Protein AF-A0A239BAP7-F1 (afdb_monomer)

pLDDT: mean 76.0, std 12.96, range [42.41, 88.44]

Secondary structure (DSSP, 8-state):
-----HHHHHHHHHHHHHHHHHHHHHHHHHHHHHHHHS-HHHHTTS-HHHHHHHHHHHHHHHHHHHHHHTTS--

Organism: NCBI:txid235986

Structure (mmCIF, N/CA/C/O backbone):
data_AF-A0A239BAP7-F1
#
_entry.id   AF-A0A239BAP7-F1
#
loop_
_atom_site.group_PDB
_atom_site.id
_atom_site.type_symbol
_atom_site.label_atom_id
_atom_site.label_alt_id
_atom_site.label_comp_id
_atom_site.label_asym_id
_atom_site.label_entity_id
_atom_site.label_seq_id
_atom_site.pdbx_PDB_ins_code
_atom_site.Cartn_x
_atom_site.Cartn_y
_atom_site.Cartn_z
_atom_site.occupancy
_atom_site.B_iso_or_equiv
_atom_site.auth_seq_id
_atom_site.auth_comp_id
_atom_site.auth_asym_id
_atom_site.auth_atom_id
_atom_site.pdbx_PDB_model_num
ATOM 1 N N . MET A 1 1 ? 26.778 -2.505 -31.979 1.00 43.56 1 MET A N 1
ATOM 2 C CA . MET A 1 1 ? 26.892 -2.846 -30.541 1.00 43.56 1 MET A CA 1
ATOM 3 C C . MET A 1 1 ? 26.613 -1.591 -29.729 1.00 43.56 1 MET A C 1
ATOM 5 O O . MET A 1 1 ? 27.333 -0.615 -29.866 1.00 43.56 1 MET A O 1
ATOM 9 N N . GLY A 1 2 ? 25.482 -1.556 -29.019 1.00 48.88 2 GLY A N 1
ATOM 10 C CA . GLY A 1 2 ? 24.931 -0.328 -28.444 1.00 48.88 2 GLY A CA 1
ATOM 11 C C . GLY A 1 2 ? 25.647 0.130 -27.175 1.00 48.88 2 GLY A C 1
ATOM 12 O O . GLY A 1 2 ? 25.671 -0.598 -26.184 1.00 48.88 2 GLY A O 1
ATOM 13 N N . ASN A 1 3 ? 26.129 1.374 -27.189 1.00 50.84 3 ASN A N 1
ATOM 14 C CA . ASN A 1 3 ? 26.475 2.142 -25.995 1.00 50.84 3 ASN A CA 1
ATOM 15 C C . ASN A 1 3 ? 25.206 2.390 -25.157 1.00 50.84 3 ASN A C 1
ATOM 17 O O . ASN A 1 3 ? 24.588 3.452 -25.214 1.00 50.84 3 ASN A O 1
ATOM 21 N N . LYS A 1 4 ? 24.772 1.390 -24.380 1.00 56.72 4 LYS A N 1
ATOM 22 C CA . LYS A 1 4 ? 23.773 1.585 -23.321 1.00 56.72 4 LYS A CA 1
ATOM 23 C C . LYS A 1 4 ? 24.454 2.351 -22.192 1.00 56.72 4 LYS A C 1
ATOM 25 O O . LYS A 1 4 ? 25.072 1.749 -21.321 1.00 56.72 4 LYS A O 1
ATOM 30 N N . SER A 1 5 ? 24.346 3.679 -22.237 1.00 58.94 5 SER A N 1
ATOM 31 C CA . SER A 1 5 ? 24.822 4.569 -21.177 1.00 58.94 5 SER A CA 1
ATOM 32 C C . SER A 1 5 ? 24.373 4.045 -19.799 1.00 58.94 5 SER A C 1
ATOM 34 O O . SER A 1 5 ?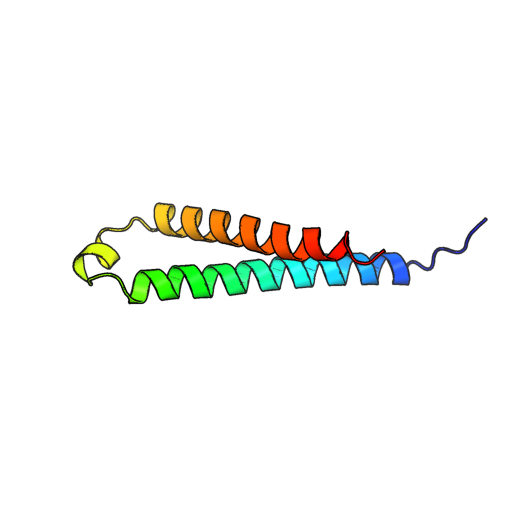 23.175 3.781 -19.619 1.00 58.94 5 SER A O 1
ATOM 36 N N . PRO A 1 6 ? 25.284 3.891 -18.816 1.00 58.41 6 PRO A N 1
ATOM 37 C CA . PRO A 1 6 ? 24.945 3.444 -17.460 1.00 58.41 6 PRO A CA 1
ATOM 38 C C . PRO A 1 6 ? 23.863 4.323 -16.807 1.00 58.41 6 PRO A C 1
ATOM 40 O O . PRO A 1 6 ? 23.068 3.844 -15.991 1.00 58.41 6 PRO A O 1
ATOM 43 N N . ASN A 1 7 ? 23.729 5.570 -17.267 1.00 61.69 7 ASN A N 1
ATOM 44 C CA . ASN A 1 7 ? 22.711 6.521 -16.828 1.00 61.69 7 ASN A CA 1
ATOM 45 C C . ASN A 1 7 ? 21.279 6.045 -17.134 1.00 61.69 7 ASN A C 1
ATOM 47 O O . ASN A 1 7 ? 20.370 6.281 -16.340 1.00 61.69 7 ASN A O 1
ATOM 51 N N . ALA A 1 8 ? 21.060 5.293 -18.219 1.00 60.53 8 ALA A N 1
ATOM 52 C CA . ALA A 1 8 ? 19.737 4.761 -18.567 1.00 60.53 8 ALA A CA 1
ATOM 53 C C . ALA A 1 8 ? 19.311 3.568 -17.687 1.00 60.53 8 ALA A C 1
ATOM 55 O O . ALA A 1 8 ? 18.122 3.248 -17.574 1.00 60.53 8 ALA A O 1
ATOM 56 N N . ARG A 1 9 ? 20.273 2.869 -17.069 1.00 61.78 9 ARG A N 1
ATOM 57 C CA . ARG A 1 9 ? 19.994 1.809 -16.088 1.00 61.78 9 ARG A CA 1
ATOM 58 C C . ARG A 1 9 ? 19.705 2.422 -14.720 1.00 61.78 9 ARG A C 1
ATOM 60 O O . ARG A 1 9 ? 18.706 2.054 -14.107 1.00 61.78 9 ARG A O 1
ATOM 67 N N . SER A 1 10 ? 20.506 3.414 -14.327 1.00 67.31 10 SER A N 1
ATOM 68 C CA . SER A 1 10 ? 20.320 4.168 -13.084 1.00 67.31 10 SER A CA 1
ATOM 69 C C . SER A 1 10 ? 18.977 4.910 -13.058 1.00 67.31 10 SER A C 1
ATOM 71 O O . SER A 1 10 ? 18.206 4.758 -12.116 1.00 67.31 10 SER A O 1
ATOM 73 N N . GLY A 1 11 ? 18.595 5.584 -14.150 1.00 72.56 11 GLY A N 1
ATOM 74 C CA . GLY A 1 11 ? 17.297 6.264 -14.245 1.00 72.56 11 GLY A CA 1
ATOM 75 C C . GLY A 1 11 ? 16.087 5.323 -14.171 1.00 72.56 11 GLY A C 1
ATOM 76 O O . GLY A 1 11 ? 15.054 5.688 -13.614 1.00 72.56 11 GLY A O 1
ATOM 77 N N . ARG A 1 12 ? 16.204 4.087 -14.679 1.00 73.12 12 ARG A N 1
ATOM 78 C CA . ARG A 1 12 ? 15.147 3.074 -14.525 1.00 73.12 12 ARG A CA 1
ATOM 79 C C . ARG A 1 12 ? 15.074 2.551 -13.094 1.00 73.12 12 ARG A C 1
ATOM 81 O O . ARG A 1 12 ? 13.977 2.492 -12.554 1.00 73.12 12 ARG A O 1
ATOM 88 N N . MET A 1 13 ? 16.209 2.233 -12.471 1.00 77.19 13 MET A N 1
ATOM 89 C CA . MET A 1 13 ? 16.252 1.832 -11.058 1.00 77.19 13 MET A CA 1
ATOM 90 C C . MET A 1 13 ? 15.691 2.923 -10.140 1.00 77.19 13 MET A C 1
ATOM 92 O O . MET A 1 13 ? 14.837 2.622 -9.315 1.00 77.19 13 MET A O 1
ATOM 96 N N . MET A 1 14 ? 16.069 4.187 -10.347 1.00 80.62 14 MET A N 1
ATOM 97 C CA . MET A 1 14 ? 15.550 5.320 -9.575 1.00 80.62 14 MET A CA 1
ATOM 98 C C . MET A 1 14 ? 14.021 5.424 -9.671 1.00 80.62 14 MET A C 1
ATOM 100 O O . MET A 1 14 ? 13.351 5.584 -8.658 1.00 80.62 14 MET A O 1
ATOM 104 N N . ARG A 1 15 ? 13.444 5.269 -10.872 1.00 78.94 15 ARG A N 1
ATOM 105 C CA . ARG A 1 15 ? 11.980 5.276 -11.058 1.00 78.94 15 ARG A CA 1
ATOM 106 C C . ARG A 1 15 ? 11.295 4.132 -10.311 1.00 78.94 15 ARG A C 1
ATOM 108 O O . ARG A 1 15 ? 10.260 4.360 -9.692 1.00 78.94 15 ARG A O 1
ATOM 115 N N . TRP A 1 16 ? 11.864 2.928 -10.340 1.00 80.88 16 TRP A N 1
ATOM 116 C CA . TRP A 1 16 ? 11.328 1.784 -9.596 1.00 80.88 16 TRP A CA 1
ATOM 117 C C . TRP A 1 16 ? 11.400 1.990 -8.082 1.00 80.88 16 TRP A C 1
ATOM 119 O O . TRP A 1 16 ? 10.413 1.733 -7.397 1.00 80.88 16 TRP A O 1
ATOM 129 N N . VAL A 1 17 ? 12.517 2.518 -7.574 1.00 84.12 17 VAL A N 1
ATOM 130 C CA . VAL A 1 17 ? 12.692 2.834 -6.147 1.00 84.12 17 VAL A CA 1
ATOM 131 C C . VAL A 1 17 ? 11.706 3.911 -5.700 1.00 84.12 17 VAL A C 1
ATOM 133 O O . VAL A 1 17 ? 11.033 3.736 -4.689 1.00 84.12 17 VAL A O 1
ATOM 136 N N . LEU A 1 18 ? 11.551 4.985 -6.479 1.00 84.81 18 LEU A N 1
ATOM 137 C CA . LEU A 1 18 ? 10.564 6.030 -6.195 1.00 84.81 18 LEU A CA 1
ATOM 138 C C . LEU A 1 18 ? 9.139 5.470 -6.198 1.00 84.81 18 LEU A C 1
ATOM 140 O O . LEU A 1 18 ? 8.358 5.795 -5.312 1.00 84.81 18 LEU A O 1
ATOM 144 N N . THR A 1 19 ? 8.814 4.592 -7.148 1.00 83.00 19 THR A N 1
ATOM 145 C CA . THR A 1 19 ? 7.488 3.962 -7.227 1.00 83.00 19 THR A CA 1
ATOM 146 C C . THR A 1 19 ? 7.217 3.077 -6.011 1.00 83.00 19 THR A C 1
ATOM 148 O O . THR A 1 19 ? 6.148 3.189 -5.420 1.00 83.00 19 THR A O 1
ATOM 151 N N . ALA A 1 20 ? 8.190 2.257 -5.601 1.00 81.25 20 ALA A N 1
ATOM 152 C CA . ALA A 1 20 ? 8.093 1.411 -4.411 1.00 81.25 20 ALA A CA 1
ATOM 153 C C . ALA A 1 20 ? 7.964 2.231 -3.116 1.00 81.25 20 ALA A C 1
ATOM 155 O O . ALA A 1 20 ? 7.152 1.910 -2.245 1.00 81.25 20 ALA A O 1
ATOM 156 N N . GLY A 1 21 ? 8.732 3.318 -3.004 1.00 84.06 21 GLY A N 1
ATOM 157 C CA . GLY A 1 21 ? 8.655 4.237 -1.870 1.00 84.06 21 GLY A CA 1
ATOM 158 C C . GLY A 1 21 ? 7.301 4.942 -1.789 1.00 84.06 21 GLY A C 1
ATOM 159 O O . GLY A 1 21 ? 6.675 4.950 -0.731 1.00 84.06 21 GLY A O 1
ATOM 160 N N . LEU A 1 22 ? 6.801 5.473 -2.911 1.00 85.06 22 LEU A N 1
ATOM 161 C CA . LEU A 1 22 ? 5.485 6.117 -2.968 1.00 85.06 22 LEU A CA 1
ATOM 162 C C . LEU A 1 22 ? 4.342 5.143 -2.667 1.00 85.06 22 LEU A C 1
ATOM 164 O O . LEU A 1 22 ? 3.407 5.521 -1.964 1.00 85.06 22 LEU A O 1
ATOM 168 N N . SER A 1 23 ? 4.404 3.900 -3.156 1.00 84.31 23 SER A N 1
ATOM 169 C CA . SER A 1 23 ? 3.380 2.897 -2.845 1.00 84.31 23 SER A CA 1
ATOM 170 C C . SER A 1 23 ? 3.365 2.530 -1.364 1.00 84.31 23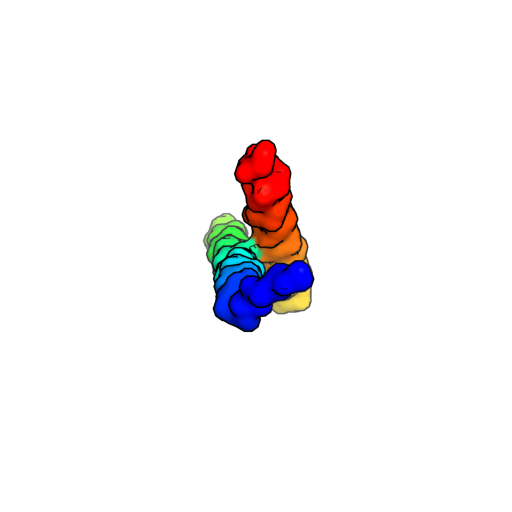 SER A C 1
ATOM 172 O O . SER A 1 23 ? 2.287 2.383 -0.795 1.00 84.31 23 SER A O 1
ATOM 174 N N . TYR A 1 24 ? 4.534 2.450 -0.720 1.00 84.00 24 TYR A N 1
ATOM 175 C CA . TYR A 1 24 ? 4.616 2.186 0.715 1.00 84.00 24 TYR A 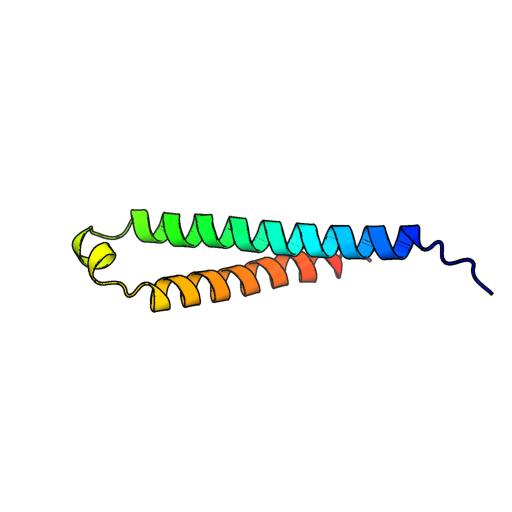CA 1
ATOM 176 C C . TYR A 1 24 ? 4.083 3.357 1.550 1.00 84.00 24 TYR A C 1
ATOM 178 O O . TYR A 1 24 ? 3.286 3.148 2.463 1.00 84.00 24 TYR A O 1
ATOM 186 N N . LEU A 1 25 ? 4.459 4.594 1.206 1.00 87.69 25 LEU A N 1
ATOM 187 C CA . LEU A 1 25 ? 3.929 5.790 1.867 1.00 87.69 25 LEU A CA 1
ATOM 188 C C . LEU A 1 25 ? 2.408 5.887 1.700 1.00 87.69 25 LEU A C 1
ATOM 190 O O . LEU A 1 25 ? 1.696 6.103 2.678 1.00 87.69 25 LEU A O 1
ATOM 194 N N . GLY A 1 26 ? 1.898 5.659 0.487 1.00 85.56 26 GLY A N 1
ATOM 195 C CA . GLY A 1 26 ? 0.461 5.620 0.222 1.00 85.56 26 GLY A CA 1
ATOM 196 C C . GLY A 1 26 ? -0.254 4.536 1.031 1.00 85.56 26 GLY A C 1
ATOM 197 O O . GLY A 1 26 ? -1.291 4.807 1.630 1.00 85.56 26 GLY A O 1
ATOM 198 N N . ALA A 1 27 ? 0.321 3.335 1.117 1.00 85.94 27 ALA A N 1
ATOM 199 C CA . ALA A 1 27 ? -0.230 2.246 1.920 1.00 85.94 27 ALA A CA 1
ATOM 200 C C . ALA A 1 27 ? -0.286 2.590 3.409 1.00 85.94 27 ALA A C 1
ATOM 202 O O . ALA A 1 27 ? -1.300 2.331 4.052 1.00 85.94 27 ALA A O 1
ATOM 203 N N . MET A 1 28 ? 0.762 3.224 3.941 1.00 84.25 28 MET A N 1
ATOM 204 C CA . MET A 1 28 ? 0.770 3.717 5.316 1.00 84.25 28 MET A CA 1
ATOM 205 C C . MET A 1 28 ? -0.362 4.713 5.559 1.00 84.25 28 MET A C 1
ATOM 207 O O . MET A 1 28 ? -1.140 4.525 6.489 1.00 84.25 28 M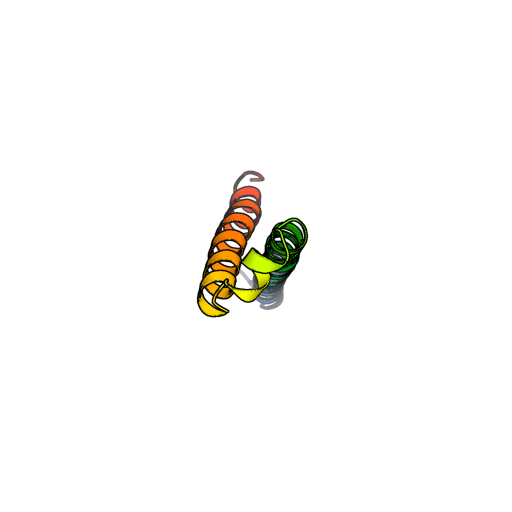ET A O 1
ATOM 211 N N . PHE A 1 29 ? -0.525 5.720 4.699 1.00 88.38 29 PHE A N 1
ATOM 212 C CA . PHE A 1 29 ? -1.620 6.685 4.840 1.00 88.38 29 PHE A CA 1
ATOM 213 C C . PHE A 1 29 ? -3.000 6.029 4.789 1.00 88.38 29 PHE A C 1
ATOM 215 O O . PHE A 1 29 ? -3.866 6.376 5.589 1.00 88.38 29 PHE A O 1
ATOM 222 N N . VAL A 1 30 ? -3.206 5.068 3.886 1.00 88.44 30 VAL A N 1
ATOM 223 C CA . VAL A 1 30 ? -4.482 4.348 3.770 1.00 88.44 30 VAL A CA 1
ATOM 224 C C . VAL A 1 30 ? -4.752 3.510 5.015 1.00 88.44 30 VAL A C 1
ATOM 226 O O . VAL A 1 30 ? -5.851 3.568 5.558 1.00 88.44 30 VAL A O 1
ATOM 229 N N . VAL A 1 31 ? -3.766 2.751 5.496 1.00 86.75 31 VAL A N 1
ATOM 230 C CA . VAL A 1 31 ? -3.950 1.876 6.660 1.00 86.75 31 VAL A CA 1
ATOM 231 C C . VAL A 1 31 ? -4.125 2.689 7.937 1.00 86.75 31 VAL A C 1
ATOM 233 O O . VAL A 1 31 ? -5.071 2.429 8.677 1.00 86.75 31 VAL A O 1
ATOM 236 N N . LEU A 1 32 ? -3.294 3.706 8.177 1.00 85.56 32 LEU A N 1
ATOM 237 C CA . LEU A 1 32 ? -3.462 4.591 9.332 1.00 85.56 32 LEU A CA 1
ATOM 238 C C . LEU A 1 32 ? -4.766 5.399 9.243 1.00 85.56 32 LEU A C 1
ATOM 240 O O . LEU A 1 32 ? -5.426 5.592 10.260 1.00 85.56 32 LEU A O 1
ATOM 244 N N . GLY A 1 33 ? -5.168 5.828 8.045 1.00 86.31 33 GLY A N 1
ATOM 245 C CA . GLY A 1 33 ? -6.446 6.503 7.810 1.00 86.31 33 GLY A CA 1
ATOM 246 C C . GLY A 1 33 ? -7.651 5.598 8.075 1.00 86.31 33 GLY A C 1
ATOM 247 O O . GLY A 1 33 ? -8.592 6.005 8.742 1.00 86.31 33 GLY A O 1
ATOM 248 N N . CYS A 1 34 ? -7.617 4.340 7.636 1.00 84.75 34 CYS A N 1
ATOM 249 C CA . CYS A 1 34 ? -8.658 3.369 7.978 1.00 84.75 34 CYS A CA 1
ATOM 250 C C . CYS A 1 34 ? -8.670 3.054 9.478 1.00 84.75 34 CYS A C 1
ATOM 252 O O . CYS A 1 34 ? -9.742 2.957 10.073 1.00 84.75 34 CYS A O 1
ATOM 254 N N . LEU A 1 35 ? -7.495 2.934 10.107 1.00 83.62 35 LEU A N 1
ATOM 255 C CA . LEU A 1 35 ? -7.402 2.755 11.554 1.00 83.62 35 LEU A CA 1
ATOM 256 C C . LEU A 1 35 ? -7.967 3.950 12.317 1.00 83.62 35 LEU A C 1
ATOM 258 O O . LEU A 1 35 ? -8.608 3.736 13.341 1.00 83.62 35 LEU A O 1
ATOM 262 N N . SER A 1 36 ? -7.783 5.184 11.843 1.00 84.31 36 SER A N 1
ATOM 263 C CA . SER A 1 36 ? -8.296 6.381 12.525 1.00 84.31 36 SER A CA 1
ATOM 264 C C . SER A 1 36 ? -9.826 6.473 12.517 1.00 84.31 36 SER A C 1
ATOM 266 O O . SER A 1 36 ? -10.399 7.066 13.430 1.00 84.31 36 SER A O 1
ATOM 268 N N . LEU A 1 37 ? -10.481 5.837 11.540 1.00 83.88 37 LEU A N 1
ATOM 269 C CA . LEU A 1 37 ? -11.941 5.733 11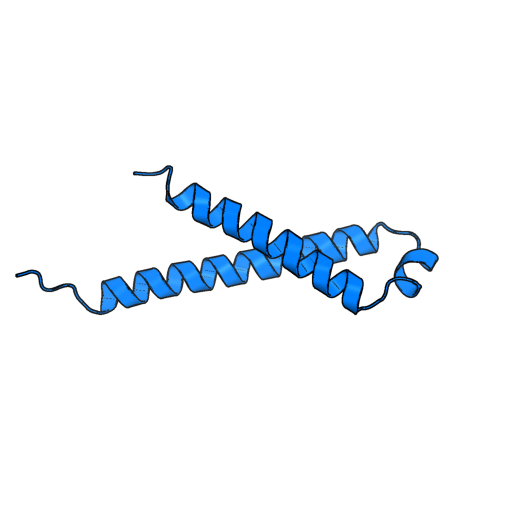.442 1.00 83.88 37 LEU A CA 1
ATOM 270 C C . LEU A 1 37 ? -12.536 4.649 12.356 1.00 83.88 37 LEU A C 1
ATOM 272 O O . LEU A 1 37 ? -13.744 4.642 12.597 1.00 83.88 37 LEU A O 1
ATOM 276 N N . LEU A 1 38 ? -11.715 3.726 12.862 1.00 83.12 38 LEU A N 1
ATOM 277 C CA . LEU A 1 38 ? -12.168 2.655 13.746 1.00 83.12 38 LEU A CA 1
ATOM 278 C C . LEU A 1 38 ? -12.389 3.164 15.185 1.00 83.12 38 LEU A C 1
ATOM 280 O O . LEU A 1 38 ? -11.661 4.038 15.664 1.00 83.12 38 LEU A O 1
ATOM 284 N N . PRO A 1 39 ? -13.356 2.591 15.930 1.00 81.12 39 PRO A N 1
ATOM 285 C CA . PRO A 1 39 ? -13.558 2.916 17.337 1.00 81.12 39 PRO A CA 1
ATOM 286 C C . PRO A 1 39 ? -12.285 2.669 18.159 1.00 81.12 39 PRO A C 1
ATOM 288 O O . PRO A 1 39 ? -11.610 1.654 17.985 1.00 81.12 39 PRO A O 1
ATOM 291 N N . LYS A 1 40 ? -11.992 3.550 19.127 1.00 73.62 40 LYS A N 1
ATOM 292 C CA . LYS A 1 40 ? -10.769 3.503 19.961 1.00 73.62 40 LYS A CA 1
ATOM 293 C C . LYS A 1 40 ? -10.510 2.144 20.630 1.00 73.62 40 LYS A C 1
ATOM 295 O O . LYS A 1 40 ? -9.362 1.756 20.797 1.00 73.62 40 LYS A O 1
ATOM 300 N N . ARG A 1 41 ? -11.569 1.394 20.970 1.00 71.06 41 ARG A N 1
ATOM 301 C CA . ARG A 1 41 ? -11.457 0.034 21.534 1.00 71.06 41 ARG A CA 1
ATOM 302 C C . ARG A 1 41 ? -10.848 -0.972 20.556 1.00 71.06 41 ARG A C 1
ATOM 304 O O . ARG A 1 41 ? -10.141 -1.879 20.975 1.00 71.06 41 ARG A O 1
ATOM 311 N N . THR A 1 42 ? -11.119 -0.815 19.265 1.00 71.75 42 THR A N 1
ATOM 312 C CA . THR A 1 42 ? -10.573 -1.679 18.217 1.00 71.75 42 THR A CA 1
ATOM 313 C C . THR A 1 42 ? -9.130 -1.296 17.905 1.00 71.75 42 THR A C 1
ATOM 315 O O . THR A 1 42 ? -8.308 -2.184 17.719 1.00 71.75 42 THR A O 1
ATOM 318 N N . GLN A 1 43 ? -8.785 -0.003 17.947 1.00 68.19 43 GLN A N 1
ATOM 319 C CA . GLN A 1 43 ? -7.408 0.470 17.741 1.00 68.19 43 GLN A CA 1
ATOM 320 C C . GLN A 1 43 ? -6.418 -0.125 18.752 1.00 68.19 43 GLN A C 1
ATOM 322 O O . GLN A 1 43 ? -5.346 -0.565 18.358 1.00 68.19 43 GLN A O 1
ATOM 327 N N . THR A 1 44 ? -6.782 -0.195 20.036 1.00 70.38 44 THR A N 1
ATOM 328 C CA . THR A 1 44 ? -5.906 -0.759 21.082 1.00 70.38 44 THR A CA 1
ATOM 329 C C . THR A 1 44 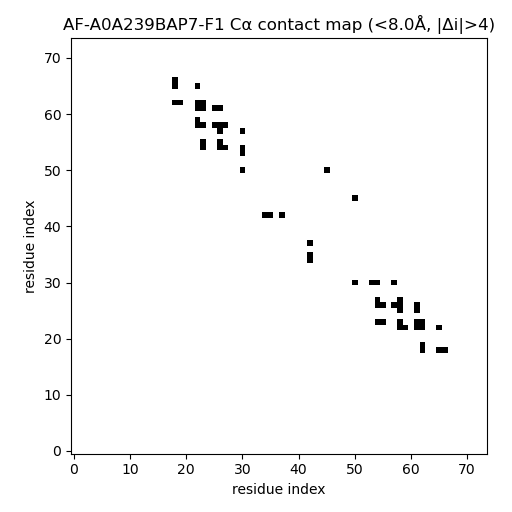? -5.907 -2.287 21.123 1.00 70.38 44 THR A C 1
ATOM 331 O O . THR A 1 44 ? -5.059 -2.877 21.782 1.00 70.38 44 THR A O 1
ATOM 334 N N . SER A 1 45 ? -6.871 -2.934 20.460 1.00 76.00 45 SER A N 1
ATOM 335 C CA . SER A 1 45 ? -6.964 -4.397 20.385 1.00 76.00 45 SER A CA 1
ATOM 336 C C . SER A 1 45 ? -6.256 -4.977 19.158 1.00 76.00 45 SER A C 1
ATOM 338 O O . SER A 1 45 ? -6.088 -6.195 19.075 1.00 76.00 45 SER A O 1
ATOM 340 N N . LEU A 1 46 ? -5.879 -4.141 18.187 1.00 76.69 46 LEU A N 1
ATOM 341 C CA . LEU A 1 46 ? -5.162 -4.581 16.999 1.00 76.69 46 LEU A CA 1
ATOM 342 C C . LEU A 1 46 ? -3.687 -4.801 17.337 1.00 76.69 46 LEU A C 1
ATOM 344 O O . LEU A 1 46 ? -2.997 -3.902 17.806 1.00 76.69 46 LEU A O 1
ATOM 348 N N . SER A 1 47 ? -3.201 -6.009 17.062 1.00 81.19 47 SER A N 1
ATOM 349 C CA . SER A 1 47 ? -1.777 -6.320 17.155 1.00 81.19 47 SER A CA 1
ATOM 350 C C . SER A 1 47 ? -0.998 -5.515 16.111 1.00 81.19 47 SER A C 1
ATOM 352 O O . SER A 1 47 ? -1.397 -5.463 14.944 1.00 81.19 47 SER A O 1
ATOM 354 N N . GLU A 1 48 ? 0.145 -4.948 16.500 1.00 81.62 48 GLU A N 1
ATOM 355 C CA . GLU A 1 48 ? 1.077 -4.272 15.584 1.00 81.62 48 GLU A CA 1
ATOM 356 C C . GLU A 1 48 ? 1.430 -5.150 14.375 1.00 81.62 48 GLU A C 1
ATOM 358 O O . GLU A 1 48 ? 1.549 -4.660 13.252 1.00 81.62 48 GLU A O 1
ATOM 363 N N . THR A 1 49 ? 1.505 -6.469 14.573 1.00 85.38 49 THR A N 1
ATOM 364 C CA . THR A 1 49 ? 1.745 -7.435 13.498 1.00 85.38 49 THR A CA 1
ATOM 365 C C . THR A 1 49 ? 0.625 -7.414 12.457 1.00 85.38 49 THR A C 1
ATOM 367 O O . THR A 1 49 ? 0.905 -7.423 11.260 1.00 85.38 49 THR A O 1
ATOM 370 N N . ALA A 1 50 ? -0.639 -7.334 12.884 1.00 84.12 50 A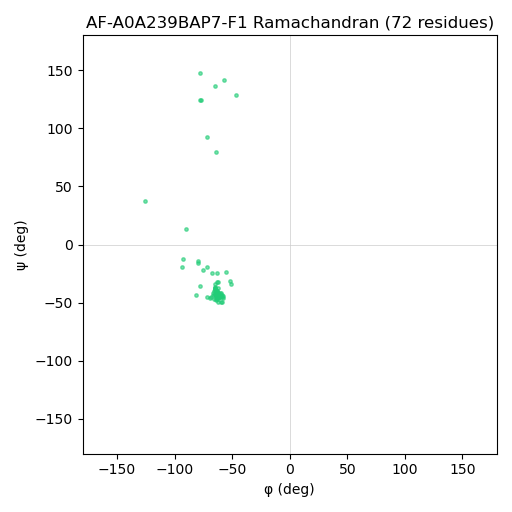LA A N 1
ATOM 371 C CA . ALA A 1 50 ? -1.785 -7.268 11.976 1.00 84.12 50 ALA A CA 1
ATOM 372 C C . ALA A 1 50 ? -1.778 -5.972 11.150 1.00 84.12 50 ALA A C 1
ATOM 374 O O . ALA A 1 50 ? -2.053 -6.001 9.949 1.00 84.12 50 ALA A O 1
ATOM 375 N N . VAL A 1 51 ? -1.394 -4.850 11.768 1.00 84.81 51 VAL A N 1
ATOM 376 C CA . VAL A 1 51 ? -1.219 -3.569 11.066 1.00 84.81 51 VAL A CA 1
ATOM 377 C C . VAL A 1 51 ? -0.084 -3.668 10.044 1.00 84.81 51 VAL A C 1
ATOM 379 O O . VAL A 1 51 ? -0.260 -3.257 8.898 1.00 84.81 51 VAL A O 1
ATOM 382 N N . GLY A 1 52 ? 1.044 -4.287 10.405 1.00 85.44 52 GLY A N 1
ATOM 383 C CA . GLY A 1 52 ? 2.161 -4.528 9.488 1.00 85.44 52 GLY A CA 1
ATOM 384 C C . GLY A 1 52 ? 1.758 -5.339 8.251 1.00 85.44 52 GLY A C 1
ATOM 385 O O . GLY A 1 52 ? 2.064 -4.942 7.125 1.00 85.44 52 GLY A O 1
ATOM 386 N N . TRP A 1 53 ? 1.002 -6.427 8.434 1.00 88.19 53 TRP A N 1
ATOM 387 C CA . TRP A 1 53 ? 0.473 -7.222 7.318 1.00 88.19 53 TRP A CA 1
ATOM 388 C C . TRP A 1 53 ? -0.500 -6.434 6.437 1.00 88.19 53 TRP A C 1
ATOM 390 O O . TRP A 1 53 ? -0.430 -6.541 5.211 1.00 88.19 53 TRP A O 1
ATOM 400 N N . ALA A 1 54 ? -1.364 -5.607 7.034 1.00 86.75 54 ALA A N 1
ATOM 401 C CA . ALA A 1 54 ? -2.280 -4.754 6.282 1.00 86.75 54 ALA A CA 1
ATOM 402 C C . ALA A 1 54 ? -1.522 -3.743 5.405 1.00 86.75 54 ALA A C 1
ATOM 404 O O . ALA A 1 54 ? -1.828 -3.602 4.220 1.00 86.75 54 ALA A O 1
ATOM 405 N N . VAL A 1 55 ? -0.487 -3.093 5.947 1.00 88.25 55 VAL A N 1
ATOM 406 C CA . VAL A 1 55 ? 0.363 -2.163 5.183 1.00 88.25 55 VAL A CA 1
ATOM 407 C C . VAL A 1 55 ? 1.069 -2.885 4.044 1.00 88.25 55 VAL A C 1
ATOM 409 O O . VAL A 1 55 ? 1.058 -2.390 2.918 1.00 88.25 55 VAL A O 1
ATOM 412 N N . LEU A 1 56 ? 1.668 -4.050 4.304 1.00 87.50 56 LEU A N 1
ATOM 413 C CA . LEU A 1 56 ? 2.354 -4.818 3.264 1.00 87.50 56 LEU A CA 1
ATOM 414 C C . LEU A 1 56 ? 1.390 -5.231 2.146 1.00 87.50 56 LEU A C 1
ATOM 416 O O . LEU A 1 56 ? 1.710 -5.037 0.973 1.00 87.50 56 LEU A O 1
ATOM 420 N N . GLY A 1 57 ? 0.193 -5.712 2.489 1.00 87.31 57 GLY A N 1
ATOM 421 C CA . GLY A 1 57 ? -0.836 -6.072 1.513 1.00 87.31 57 GLY A CA 1
ATOM 422 C C . GLY A 1 57 ? -1.258 -4.888 0.639 1.00 87.31 57 GLY A C 1
ATOM 423 O O . GLY A 1 57 ? -1.226 -4.979 -0.589 1.00 87.31 57 GLY A O 1
ATOM 424 N N . VAL A 1 58 ? -1.578 -3.745 1.253 1.00 87.69 58 VAL A N 1
ATOM 425 C CA . VAL A 1 58 ? -1.972 -2.529 0.519 1.00 87.69 58 VAL A CA 1
ATOM 426 C C . VAL A 1 58 ? -0.811 -1.988 -0.325 1.00 87.69 58 VAL A C 1
ATOM 428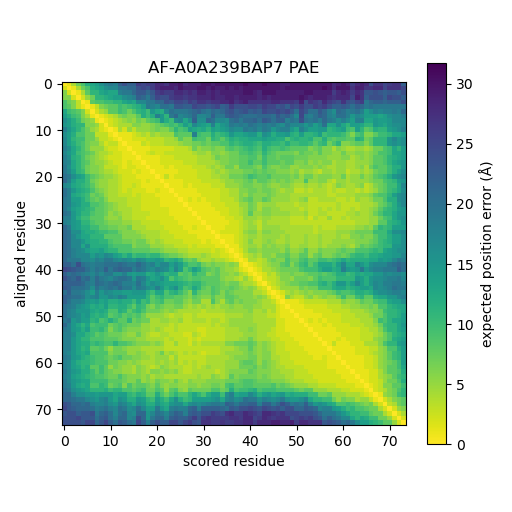 O O . VAL A 1 58 ? -1.023 -1.578 -1.467 1.00 87.69 58 VAL A O 1
ATOM 431 N N . SER A 1 59 ? 0.421 -2.040 0.187 1.00 86.38 59 SER A N 1
ATOM 432 C CA . SER A 1 59 ? 1.625 -1.613 -0.536 1.00 86.38 59 SER A CA 1
ATOM 433 C C . SER A 1 59 ? 1.849 -2.442 -1.798 1.00 86.38 59 SER A C 1
ATOM 435 O O . SER A 1 59 ? 2.089 -1.873 -2.862 1.00 86.38 59 SER A O 1
ATOM 437 N N . VAL A 1 60 ? 1.690 -3.768 -1.725 1.00 85.94 60 VAL A N 1
ATOM 438 C CA . VAL A 1 60 ? 1.804 -4.656 -2.895 1.00 85.94 60 VAL A CA 1
ATOM 439 C C . VAL A 1 60 ? 0.720 -4.350 -3.927 1.00 85.94 60 VAL A C 1
ATOM 441 O O . VAL A 1 60 ? 1.023 -4.282 -5.120 1.00 85.94 60 VAL A O 1
ATOM 444 N N . VAL A 1 61 ? -0.522 -4.112 -3.499 1.00 86.44 61 VAL A N 1
ATOM 445 C CA . VAL A 1 61 ? -1.619 -3.743 -4.410 1.00 86.44 61 VAL A CA 1
ATOM 446 C C . VAL A 1 61 ? -1.314 -2.419 -5.114 1.00 86.44 61 VAL A C 1
ATOM 448 O O . VAL A 1 61 ? -1.367 -2.351 -6.343 1.00 86.44 61 VAL A O 1
ATOM 451 N N . LEU A 1 62 ? -0.923 -1.383 -4.365 1.00 84.25 62 LEU A N 1
ATOM 452 C CA . LEU A 1 62 ? -0.562 -0.077 -4.924 1.00 84.25 62 LEU A CA 1
ATOM 453 C C . LEU A 1 62 ? 0.640 -0.177 -5.863 1.00 84.25 62 LEU A C 1
ATOM 455 O O . LEU A 1 62 ? 0.603 0.357 -6.971 1.00 84.25 62 LEU A O 1
ATOM 459 N N . PHE A 1 63 ? 1.683 -0.900 -5.460 1.00 83.62 63 PHE A N 1
ATOM 460 C CA . PHE A 1 63 ? 2.860 -1.126 -6.289 1.00 83.62 63 PHE A CA 1
ATOM 461 C C . PHE A 1 63 ? 2.494 -1.843 -7.588 1.00 83.62 63 PHE A C 1
ATOM 463 O O . PHE A 1 63 ? 2.921 -1.416 -8.656 1.00 83.62 63 PHE A O 1
ATOM 470 N N . THR A 1 64 ? 1.654 -2.878 -7.526 1.00 82.62 64 THR A N 1
ATOM 471 C CA . THR A 1 64 ? 1.194 -3.619 -8.710 1.00 82.62 64 THR A CA 1
ATOM 472 C C . THR A 1 64 ? 0.355 -2.736 -9.628 1.00 82.62 64 THR A C 1
ATOM 474 O O . THR A 1 64 ? 0.508 -2.813 -10.845 1.00 82.62 64 THR A O 1
ATOM 477 N N . LEU A 1 65 ? -0.477 -1.845 -9.082 1.00 81.31 65 LEU A N 1
ATOM 478 C CA . LEU A 1 65 ? -1.224 -0.865 -9.872 1.00 81.31 65 LEU A CA 1
ATOM 479 C C . LEU A 1 65 ? -0.288 0.124 -10.576 1.00 81.31 65 LEU A C 1
ATOM 481 O O . LEU A 1 65 ? -0.426 0.331 -11.782 1.00 81.3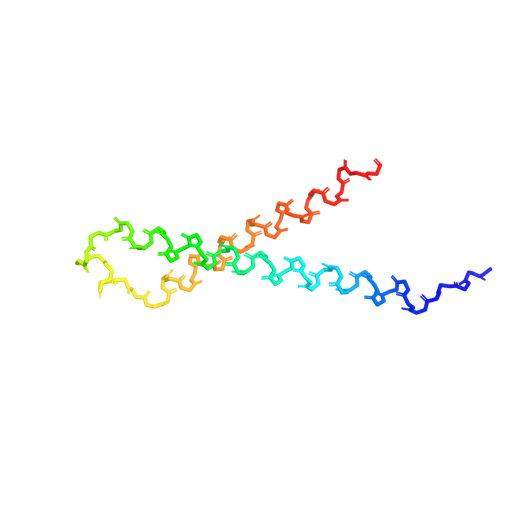1 65 LEU A O 1
ATOM 485 N N . PHE A 1 66 ? 0.691 0.699 -9.872 1.00 77.75 66 PHE A N 1
ATOM 486 C CA . PHE A 1 66 ? 1.661 1.628 -10.466 1.00 77.75 66 PHE A CA 1
ATOM 487 C C . PHE A 1 66 ? 2.585 0.943 -11.485 1.00 77.75 66 PHE A C 1
ATOM 489 O O . PHE A 1 66 ? 2.803 1.468 -12.581 1.00 77.75 66 PHE A O 1
ATOM 496 N N . ALA A 1 67 ? 3.079 -0.251 -11.161 1.00 73.75 67 ALA A N 1
ATOM 497 C CA . ALA A 1 67 ? 3.907 -1.068 -12.040 1.00 73.75 67 ALA A CA 1
ATOM 498 C C . ALA A 1 67 ? 3.117 -1.557 -13.264 1.00 73.75 67 ALA A C 1
ATOM 500 O O . ALA A 1 67 ? 3.614 -1.486 -14.386 1.00 73.75 67 ALA A O 1
ATOM 501 N N . GLY A 1 68 ? 1.866 -1.981 -13.086 1.00 67.44 68 GLY A N 1
ATOM 502 C CA . GLY A 1 68 ? 0.969 -2.392 -14.167 1.00 67.44 68 GLY A CA 1
ATOM 503 C C . GLY A 1 68 ? 0.633 -1.237 -15.110 1.00 67.44 68 GLY A C 1
ATOM 504 O O . GLY A 1 68 ? 0.663 -1.402 -16.331 1.00 67.44 68 GLY A O 1
ATOM 505 N N . ARG A 1 69 ? 0.437 -0.026 -14.571 1.00 60.44 69 ARG A N 1
ATOM 506 C CA . ARG A 1 69 ? 0.209 1.189 -15.372 1.00 60.44 69 ARG A CA 1
ATOM 507 C C . ARG A 1 69 ? 1.400 1.555 -16.264 1.00 60.44 69 ARG A C 1
ATOM 509 O O . ARG A 1 69 ? 1.205 2.193 -17.294 1.00 60.44 69 ARG A O 1
ATOM 516 N N . SER A 1 70 ? 2.617 1.133 -15.906 1.00 52.09 70 SER A N 1
ATOM 517 C CA . SER A 1 70 ? 3.814 1.335 -16.736 1.00 52.09 70 SER A CA 1
ATOM 518 C C . SER A 1 70 ? 3.848 0.449 -17.990 1.00 52.09 70 SER A C 1
ATOM 520 O O . SER A 1 70 ? 4.539 0.780 -18.949 1.00 52.09 70 SER A O 1
ATOM 522 N N . ARG A 1 71 ? 3.074 -0.647 -18.010 1.00 50.34 71 ARG A N 1
ATOM 523 C CA . ARG A 1 71 ? 3.043 -1.625 -19.109 1.00 50.34 71 ARG A CA 1
ATOM 524 C C . ARG A 1 71 ? 1.950 -1.345 -20.148 1.00 50.34 71 ARG A C 1
ATOM 526 O O . ARG A 1 71 ? 2.064 -1.818 -21.267 1.00 50.34 71 ARG A O 1
ATOM 533 N N . GLY A 1 72 ? 0.932 -0.555 -19.798 1.00 46.56 72 GLY A N 1
ATOM 534 C CA . GLY A 1 72 ? -0.164 -0.156 -20.698 1.00 46.56 72 GLY A CA 1
ATOM 535 C C . GLY A 1 72 ? 0.081 1.133 -21.489 1.00 46.56 72 GLY A C 1
ATOM 536 O O . GLY A 1 72 ? -0.862 1.710 -22.019 1.00 46.56 72 GLY A O 1
ATOM 537 N N . ARG A 1 73 ? 1.321 1.632 -21.519 1.00 44.59 73 ARG A N 1
ATOM 538 C CA . ARG A 1 73 ? 1.702 2.877 -22.203 1.00 44.59 73 ARG A CA 1
ATOM 539 C C . ARG A 1 73 ? 2.857 2.648 -23.183 1.00 44.59 73 ARG A C 1
ATOM 541 O O . ARG A 1 73 ? 3.766 3.473 -23.260 1.00 44.59 73 ARG A O 1
ATOM 548 N N . SER A 1 74 ? 2.837 1.498 -23.858 1.00 42.41 74 SER A N 1
ATOM 549 C CA . SER A 1 74 ? 3.720 1.175 -24.980 1.00 42.41 74 SER A CA 1
ATOM 550 C C . SER A 1 74 ? 2.916 0.997 -26.252 1.00 42.41 74 SER A C 1
ATOM 552 O O . SER A 1 74 ? 1.733 0.612 -26.138 1.00 42.41 74 SER A O 1
#

Mean predicted aligned error: 9.76 Å

Radius of gyration: 17.51 Å; Cα contacts (8 Å, |Δi|>4): 31; chains: 1; bounding box: 40×14×52 Å

Foldseek 3Di:
DDPPDVVVVVVVVVVLVVLLVVLLVVLVCVLVVVLVPDDPVVNVVDDPVNSVVSSVVSSVVSSCVVVVVVVVPD

Sequence (74 aa):
MGNKSPNARSGRMMRWVLTAGLSYLGAMFVVLGCLSLLPKRTQTSLSETAVGWAVLGVSVVLFTLFAGRSRGRS

Solvent-accessible surface area (backbone atoms only — not comparable to full-atom values): 4193 Å² total; per-residue (Å²): 135,82,87,74,56,68,65,65,55,50,56,51,51,52,52,53,50,51,45,50,51,51,19,43,54,50,17,45,53,52,49,54,50,55,50,68,74,46,59,71,74,56,56,76,67,54,50,69,67,60,52,52,52,52,28,52,55,42,17,52,52,43,34,49,53,57,56,51,58,64,67,76,74,119